Protein AF-A0A924IBB9-F1 (afdb_monomer_lite)

Structure (mmCIF, N/CA/C/O backbone):
data_AF-A0A924IBB9-F1
#
_entry.id   AF-A0A924IBB9-F1
#
loop_
_atom_site.group_PDB
_atom_site.id
_atom_site.type_symbol
_atom_site.label_atom_id
_atom_site.label_alt_id
_atom_site.label_comp_id
_atom_site.label_asym_id
_atom_site.label_entity_id
_atom_site.label_seq_id
_atom_site.pdbx_PDB_ins_code
_atom_site.Cartn_x
_atom_site.Cartn_y
_atom_site.Cartn_z
_atom_site.occupancy
_atom_site.B_iso_or_equiv
_atom_site.auth_seq_id
_atom_site.auth_comp_id
_atom_site.auth_asym_id
_atom_site.auth_atom_id
_atom_site.pdbx_PDB_model_num
ATOM 1 N N . MET A 1 1 ? 6.587 -13.628 11.124 1.00 59.38 1 MET A N 1
ATOM 2 C CA . MET A 1 1 ? 5.618 -14.053 12.159 1.00 59.38 1 MET A CA 1
ATOM 3 C C . MET A 1 1 ? 5.249 -12.945 13.152 1.00 59.38 1 MET A C 1
ATOM 5 O O . MET A 1 1 ? 4.055 -12.696 13.262 1.00 59.38 1 MET A O 1
ATOM 9 N N . PRO A 1 2 ? 6.179 -12.228 13.821 1.00 70.62 2 PRO A N 1
ATOM 10 C CA . PRO A 1 2 ? 5.801 -11.260 14.866 1.00 70.62 2 PRO A CA 1
ATOM 11 C C . PRO A 1 2 ? 4.919 -10.102 14.366 1.00 70.62 2 PRO A C 1
ATOM 13 O O . PRO A 1 2 ? 3.952 -9.747 15.031 1.00 70.62 2 PRO A O 1
ATOM 16 N N . CYS A 1 3 ? 5.165 -9.576 13.161 1.00 75.50 3 CYS A N 1
ATOM 17 C CA . CYS A 1 3 ? 4.389 -8.453 12.616 1.00 75.50 3 CYS A CA 1
ATOM 18 C C . CYS A 1 3 ? 2.909 -8.790 12.343 1.00 75.50 3 CYS A C 1
ATOM 20 O O . CYS A 1 3 ? 2.060 -7.909 12.423 1.00 75.50 3 CYS A O 1
ATOM 22 N N . PHE A 1 4 ? 2.586 -10.055 12.047 1.00 78.12 4 PHE A N 1
ATOM 23 C CA . PHE A 1 4 ? 1.207 -10.479 11.771 1.00 78.12 4 PHE A CA 1
ATOM 24 C C . PHE A 1 4 ? 0.357 -10.501 13.047 1.00 78.12 4 PHE A C 1
ATOM 26 O O . PHE A 1 4 ? -0.720 -9.911 13.087 1.00 78.12 4 PHE A O 1
ATOM 33 N N . LEU A 1 5 ? 0.876 -11.124 14.112 1.00 82.69 5 LEU A N 1
ATOM 34 C CA . LEU A 1 5 ? 0.219 -11.149 15.424 1.00 82.69 5 LEU A CA 1
ATOM 35 C C . LEU A 1 5 ? 0.048 -9.737 15.984 1.00 82.69 5 LEU A C 1
ATOM 37 O O . LEU A 1 5 ? -1.010 -9.407 16.508 1.00 82.69 5 LEU A O 1
ATOM 41 N N . LEU A 1 6 ? 1.073 -8.901 15.822 1.00 83.00 6 LEU A N 1
ATOM 42 C CA . LEU A 1 6 ? 1.041 -7.505 16.232 1.00 83.00 6 LEU A CA 1
ATOM 43 C C . LEU A 1 6 ? -0.066 -6.721 15.511 1.00 83.00 6 LEU A C 1
ATOM 45 O O . LEU A 1 6 ? -0.801 -5.976 16.152 1.00 83.00 6 LEU A O 1
ATOM 49 N N . GLY A 1 7 ? -0.223 -6.928 14.200 1.00 83.81 7 GLY A N 1
ATOM 50 C CA . GLY A 1 7 ? -1.313 -6.333 13.427 1.00 83.81 7 GLY A CA 1
ATOM 51 C C . GLY A 1 7 ? -2.696 -6.790 13.900 1.00 83.81 7 GLY A C 1
ATOM 52 O O . GLY A 1 7 ? -3.583 -5.956 14.071 1.00 83.81 7 GLY A O 1
ATOM 53 N N . MET A 1 8 ? -2.878 -8.088 14.175 1.00 85.31 8 MET A N 1
ATOM 54 C CA . MET A 1 8 ? -4.144 -8.610 14.713 1.00 85.31 8 MET A CA 1
ATOM 55 C C . MET A 1 8 ? -4.460 -8.051 16.104 1.00 85.31 8 MET A C 1
ATOM 57 O O . MET A 1 8 ? -5.589 -7.632 16.349 1.00 85.31 8 MET A O 1
ATOM 61 N N . LEU A 1 9 ? -3.464 -7.990 16.992 1.00 87.44 9 LEU A N 1
ATOM 62 C CA . LEU A 1 9 ? -3.607 -7.397 18.322 1.00 87.44 9 LEU A CA 1
ATOM 63 C C . LEU A 1 9 ? -4.013 -5.922 18.230 1.00 87.44 9 LEU A C 1
ATOM 65 O O . LEU A 1 9 ? -4.906 -5.470 18.942 1.00 87.44 9 LEU A O 1
ATOM 69 N N . LEU A 1 10 ? -3.378 -5.167 17.333 1.00 85.50 10 LEU A N 1
ATOM 70 C CA . LEU A 1 10 ? -3.681 -3.755 17.143 1.00 85.50 10 LEU A CA 1
ATOM 71 C C . LEU A 1 10 ? -5.098 -3.539 16.595 1.00 85.50 10 LEU A C 1
ATOM 73 O O . LEU A 1 10 ? -5.788 -2.618 17.031 1.00 85.50 10 LEU A O 1
ATOM 77 N N . ALA A 1 11 ? -5.541 -4.392 15.669 1.00 85.31 11 ALA A N 1
ATOM 78 C CA . ALA A 1 11 ? -6.904 -4.361 15.151 1.00 85.31 11 ALA A CA 1
ATOM 79 C C . ALA A 1 11 ? -7.937 -4.618 16.261 1.00 85.31 11 ALA A C 1
ATOM 81 O O . ALA A 1 11 ? -8.936 -3.901 16.338 1.00 85.31 11 ALA A O 1
ATOM 82 N N . ASP A 1 12 ? -7.672 -5.577 17.152 1.00 86.69 12 ASP A N 1
ATOM 83 C CA . ASP A 1 12 ? -8.537 -5.876 18.296 1.00 86.69 12 ASP A CA 1
ATOM 84 C C . ASP A 1 12 ? -8.622 -4.688 19.270 1.00 86.69 12 ASP A C 1
ATOM 86 O O . ASP A 1 12 ? -9.715 -4.213 19.581 1.00 86.69 12 ASP A O 1
ATOM 90 N N . ILE A 1 13 ? -7.478 -4.101 19.646 1.00 84.81 13 ILE A N 1
ATOM 91 C CA . ILE A 1 13 ? -7.421 -2.898 20.497 1.00 84.81 13 ILE A CA 1
ATOM 92 C C . ILE A 1 13 ? -8.171 -1.726 19.850 1.00 84.81 13 ILE A C 1
ATOM 94 O O . ILE A 1 13 ? -8.908 -0.998 20.528 1.00 84.81 13 ILE A O 1
ATOM 98 N N . TYR A 1 14 ? -8.009 -1.540 18.538 1.00 84.06 14 TYR A N 1
ATOM 99 C CA . TYR A 1 14 ? -8.683 -0.476 17.805 1.00 84.06 14 TYR A CA 1
ATOM 100 C C . TYR A 1 14 ? -10.205 -0.632 17.845 1.00 84.06 14 TYR A C 1
ATOM 102 O O . TYR A 1 14 ? -10.913 0.338 18.130 1.00 84.06 14 TYR A O 1
ATOM 110 N N . VAL A 1 15 ? -10.716 -1.845 17.613 1.00 84.69 15 VAL A N 1
ATOM 111 C CA . VAL A 1 15 ? -12.157 -2.132 17.649 1.00 84.69 15 VAL A CA 1
ATOM 112 C C . VAL A 1 15 ? -12.711 -2.045 19.072 1.00 84.69 15 VAL A C 1
ATOM 114 O O . VAL A 1 15 ? -13.776 -1.455 19.259 1.00 84.69 15 VAL A O 1
ATOM 117 N N . ALA A 1 16 ? -11.995 -2.580 20.064 1.00 84.12 16 ALA A N 1
ATOM 118 C CA . ALA A 1 16 ? -12.454 -2.667 21.448 1.00 84.12 16 ALA A CA 1
ATOM 119 C C . ALA A 1 16 ? -12.402 -1.332 22.210 1.00 84.12 16 ALA A C 1
ATOM 121 O O . ALA A 1 16 ? -13.229 -1.110 23.092 1.00 84.12 16 ALA A O 1
ATOM 122 N N . ARG A 1 17 ? -11.436 -0.445 21.916 1.00 78.31 17 ARG A N 1
ATOM 123 C CA . ARG A 1 17 ? -11.211 0.787 22.705 1.00 78.31 17 ARG A CA 1
ATOM 124 C C . ARG A 1 17 ? -11.230 2.068 21.876 1.00 78.31 17 ARG A C 1
ATOM 126 O O . ARG A 1 17 ? -11.933 3.018 22.225 1.00 78.31 17 ARG A O 1
ATOM 133 N N . TRP A 1 18 ? -10.466 2.125 20.786 1.00 77.12 18 TRP A N 1
ATOM 134 C CA . TRP A 1 18 ? -10.255 3.386 20.057 1.00 77.12 18 TRP A CA 1
ATOM 135 C C . TRP A 1 18 ? -11.409 3.779 19.136 1.00 77.12 18 TRP A C 1
ATOM 137 O O . TRP A 1 18 ? -11.576 4.963 18.846 1.00 77.12 18 TRP A O 1
ATOM 147 N N . LYS A 1 19 ? -12.255 2.828 18.724 1.00 71.38 19 LYS A N 1
ATOM 148 C CA . LYS A 1 19 ? -13.485 3.136 17.983 1.00 71.38 19 LYS A CA 1
ATOM 149 C C . LYS A 1 19 ? -14.460 3.993 18.805 1.00 71.38 19 LYS A C 1
ATOM 151 O O . LYS A 1 19 ? -15.133 4.843 18.233 1.00 71.38 19 LYS A O 1
ATOM 156 N N . SER A 1 20 ? -14.524 3.789 20.123 1.00 66.62 20 SER A N 1
ATOM 157 C CA . SER A 1 20 ? -15.419 4.519 21.036 1.00 66.62 20 SER A CA 1
ATOM 158 C C . SER A 1 20 ? -14.855 5.843 21.559 1.00 66.62 20 SER A C 1
ATOM 160 O O . SER A 1 20 ? -15.631 6.719 21.926 1.00 66.62 20 SER A O 1
ATOM 162 N N . GLN A 1 21 ? -13.529 6.006 21.604 1.00 66.69 21 GLN A N 1
ATOM 163 C CA . GLN A 1 21 ? -12.868 7.234 22.062 1.00 66.69 21 GLN A CA 1
ATOM 164 C C . GLN A 1 21 ? -11.693 7.570 21.133 1.00 66.69 21 GLN A C 1
ATOM 166 O O . GLN A 1 21 ? -10.597 7.028 21.312 1.00 66.69 21 GLN A O 1
ATOM 171 N N . PRO A 1 22 ? -11.896 8.425 20.115 1.00 65.38 22 PRO A N 1
ATOM 172 C CA . PRO A 1 22 ? -10.843 8.742 19.164 1.00 65.38 22 PRO A CA 1
ATOM 173 C C . PRO A 1 22 ? -9.773 9.615 19.830 1.00 65.38 22 PRO A C 1
ATOM 175 O O . PRO A 1 22 ? -9.990 10.794 20.098 1.00 65.38 22 PRO A O 1
ATOM 178 N N . ILE A 1 23 ? -8.588 9.046 20.054 1.00 67.50 23 ILE A N 1
ATOM 179 C CA . ILE A 1 23 ? -7.388 9.784 20.472 1.00 67.50 23 ILE A CA 1
ATOM 180 C C . ILE A 1 23 ? -6.769 10.407 19.213 1.00 67.50 23 ILE A C 1
ATOM 182 O O . ILE A 1 23 ? -5.735 9.957 18.731 1.00 67.50 23 ILE A O 1
ATOM 186 N N . ALA A 1 24 ? -7.456 11.379 18.610 1.00 72.62 24 ALA A N 1
ATOM 187 C CA . ALA A 1 24 ? -6.980 12.052 17.405 1.00 72.62 24 ALA A CA 1
ATOM 188 C C . ALA A 1 24 ? -6.098 13.248 17.788 1.00 72.62 24 ALA A C 1
ATOM 190 O O . ALA A 1 24 ? -6.563 14.188 18.429 1.00 72.62 24 ALA A O 1
ATOM 191 N N . SER A 1 25 ? -4.823 13.224 17.395 1.00 82.44 25 SER A N 1
ATOM 192 C CA . SER A 1 25 ? -3.900 14.342 17.616 1.00 82.44 25 SER A CA 1
ATOM 193 C C . SER A 1 25 ? -2.993 14.556 16.412 1.00 82.44 25 SER A C 1
ATOM 195 O O . SER A 1 25 ? -2.450 13.601 15.860 1.00 82.44 25 SER A O 1
ATOM 197 N N . ARG A 1 26 ? -2.759 15.824 16.049 1.00 84.00 26 ARG A N 1
ATOM 198 C CA . ARG A 1 26 ? -1.807 16.204 14.989 1.00 84.00 26 ARG A CA 1
ATOM 199 C C . ARG A 1 26 ? -0.363 15.825 15.326 1.00 84.00 26 ARG A C 1
ATOM 201 O O . ARG A 1 26 ? 0.444 15.641 14.423 1.00 84.00 26 ARG A O 1
ATOM 208 N N . LEU A 1 27 ? -0.034 15.674 16.612 1.00 86.06 27 LEU A N 1
ATOM 209 C CA . LEU A 1 27 ? 1.288 15.197 17.030 1.00 86.06 27 LEU A CA 1
ATOM 210 C C . LEU A 1 27 ? 1.549 13.769 16.533 1.00 86.06 27 LEU A C 1
ATOM 212 O O . LEU A 1 27 ? 2.671 13.455 16.146 1.00 86.06 27 LEU A O 1
ATOM 216 N N . ASN A 1 28 ? 0.508 12.933 16.461 1.00 87.00 28 ASN A N 1
ATOM 217 C CA . ASN A 1 28 ? 0.631 11.560 15.976 1.00 87.00 28 ASN A CA 1
ATOM 218 C C . ASN A 1 28 ? 0.952 11.504 14.478 1.00 87.00 28 ASN A C 1
ATOM 220 O O . ASN A 1 28 ? 1.656 10.593 14.058 1.00 87.00 28 ASN A O 1
ATOM 224 N N . ASP A 1 29 ? 0.525 12.496 13.689 1.00 87.94 29 ASP A N 1
ATOM 225 C CA . ASP A 1 29 ? 0.910 12.603 12.275 1.00 87.94 29 ASP A CA 1
ATOM 226 C C . ASP A 1 29 ? 2.416 12.889 12.127 1.00 87.94 29 ASP A C 1
ATOM 228 O O . ASP A 1 29 ? 3.083 12.316 11.266 1.00 87.94 29 ASP A O 1
ATOM 232 N N . GLY A 1 30 ? 2.980 13.714 13.020 1.00 90.56 30 GLY A N 1
ATOM 233 C CA . GLY A 1 30 ? 4.425 13.954 13.088 1.00 90.56 30 GLY A CA 1
ATOM 234 C C . GLY A 1 30 ? 5.212 12.701 13.483 1.00 90.56 30 GLY A C 1
ATOM 235 O O . GLY A 1 30 ? 6.230 12.394 12.865 1.00 90.56 30 GLY A O 1
ATOM 236 N N . VAL A 1 31 ? 4.713 11.938 14.463 1.00 91.12 31 VAL A N 1
ATOM 237 C CA . VAL A 1 31 ? 5.317 10.651 14.856 1.00 91.12 31 VAL A CA 1
ATOM 238 C C . VAL A 1 31 ? 5.226 9.634 13.716 1.00 91.12 31 VAL A C 1
ATOM 240 O O . VAL A 1 31 ? 6.215 8.964 13.436 1.00 91.12 31 VAL A O 1
ATOM 243 N N . ALA A 1 32 ? 4.097 9.560 13.003 1.00 90.06 32 ALA A N 1
ATOM 244 C CA . ALA A 1 32 ? 3.951 8.685 11.842 1.00 90.06 32 ALA A CA 1
ATOM 245 C C . ALA A 1 32 ? 4.985 9.020 10.756 1.00 90.06 32 ALA A C 1
ATOM 247 O O . ALA A 1 32 ? 5.666 8.125 10.256 1.00 90.06 32 ALA A O 1
ATOM 248 N N . LEU A 1 33 ? 5.162 10.308 10.439 1.00 91.38 33 LEU A N 1
ATOM 249 C CA . LEU A 1 33 ? 6.168 10.754 9.475 1.00 91.38 33 LEU A CA 1
ATOM 250 C C . LEU A 1 33 ? 7.591 10.412 9.939 1.00 91.38 33 LEU A C 1
ATOM 252 O O . LEU A 1 33 ? 8.386 9.904 9.149 1.00 91.38 33 LEU A O 1
ATOM 256 N N . LEU A 1 34 ? 7.901 10.631 11.220 1.00 92.75 34 LEU A N 1
ATOM 257 C CA . LEU A 1 34 ? 9.195 10.277 11.803 1.00 92.75 34 LEU A CA 1
ATOM 258 C C . LEU A 1 34 ? 9.467 8.770 11.703 1.00 92.75 34 LEU A C 1
ATOM 260 O O . LEU A 1 34 ? 10.568 8.380 11.324 1.00 92.75 34 LEU A O 1
ATOM 264 N N . CYS A 1 35 ? 8.472 7.925 11.986 1.00 90.50 35 CYS A N 1
ATOM 265 C CA . CYS A 1 35 ? 8.589 6.476 11.834 1.00 90.50 35 CYS A CA 1
ATOM 266 C C . CYS A 1 35 ? 8.871 6.076 10.382 1.00 90.50 35 CYS A C 1
ATOM 268 O O . CYS A 1 35 ? 9.741 5.242 10.149 1.00 90.50 35 CYS A O 1
ATOM 270 N N . VAL A 1 36 ? 8.194 6.692 9.404 1.00 89.94 36 VAL A N 1
ATOM 271 C CA . VAL A 1 36 ? 8.462 6.445 7.977 1.00 89.94 36 VAL A CA 1
ATOM 272 C C . VAL A 1 36 ? 9.900 6.823 7.619 1.00 89.94 36 VAL A C 1
ATOM 274 O O . VAL A 1 36 ? 10.603 6.025 7.006 1.00 89.94 36 VAL A O 1
ATOM 277 N N . VAL A 1 37 ? 10.371 8.002 8.035 1.00 91.12 37 VAL A N 1
ATOM 278 C CA . VAL A 1 37 ? 11.755 8.445 7.787 1.00 91.12 37 VAL A CA 1
ATOM 279 C C . VAL A 1 37 ? 12.767 7.507 8.454 1.00 91.12 37 VAL A C 1
ATOM 281 O O . VAL A 1 37 ? 13.752 7.117 7.824 1.00 91.12 37 VAL A O 1
ATOM 284 N N . ALA A 1 38 ? 12.506 7.080 9.692 1.00 88.31 38 ALA A N 1
ATOM 285 C CA . ALA A 1 38 ? 13.351 6.130 10.409 1.00 88.31 38 ALA A CA 1
ATOM 286 C C . ALA A 1 38 ? 13.465 4.787 9.665 1.00 88.31 38 ALA A C 1
ATOM 288 O O . ALA A 1 38 ? 14.566 4.249 9.557 1.00 88.31 38 ALA A O 1
ATOM 289 N N . MET A 1 39 ? 12.373 4.285 9.074 1.00 86.56 39 MET A N 1
ATOM 290 C CA . MET A 1 39 ? 12.401 3.054 8.272 1.00 86.56 39 MET A CA 1
ATOM 291 C C . MET A 1 39 ? 13.351 3.149 7.070 1.00 86.56 39 MET A C 1
ATOM 293 O O . MET A 1 39 ? 14.020 2.168 6.750 1.00 86.56 39 MET A O 1
ATOM 297 N N . PHE A 1 40 ? 13.456 4.314 6.421 1.00 86.38 40 PHE A N 1
ATOM 298 C CA . PHE A 1 40 ? 14.410 4.505 5.323 1.00 86.38 40 PHE A CA 1
ATOM 299 C C . PHE A 1 40 ? 15.866 4.537 5.810 1.00 86.38 40 PHE A C 1
ATOM 301 O O . PHE A 1 40 ? 16.732 3.972 5.146 1.00 86.38 40 PHE A O 1
ATOM 308 N N . GLY A 1 41 ? 16.135 5.145 6.970 1.00 83.00 41 GLY A N 1
ATOM 309 C CA . GLY A 1 41 ? 17.487 5.234 7.539 1.00 83.00 41 GLY A CA 1
ATOM 310 C C . GLY A 1 41 ? 18.013 3.923 8.137 1.00 83.00 41 GLY A C 1
ATOM 311 O O . GLY A 1 41 ? 19.213 3.673 8.126 1.00 83.00 41 GLY A O 1
ATOM 312 N N . MET A 1 42 ? 17.132 3.048 8.628 1.00 79.75 42 MET A N 1
ATOM 313 C CA . MET A 1 42 ? 17.520 1.782 9.274 1.00 79.75 42 MET A CA 1
ATOM 314 C C . MET A 1 42 ? 17.948 0.680 8.295 1.00 79.75 42 MET A C 1
ATOM 316 O O . MET A 1 42 ? 18.464 -0.357 8.717 1.00 79.75 42 MET A O 1
ATOM 320 N N . ARG A 1 43 ? 17.774 0.909 6.989 1.00 75.38 43 ARG A N 1
ATOM 321 C CA . ARG A 1 43 ? 17.978 -0.085 5.928 1.00 75.38 43 ARG A CA 1
ATOM 322 C C . ARG A 1 43 ? 19.426 -0.576 5.789 1.00 75.38 43 ARG A C 1
ATOM 324 O O . ARG A 1 43 ? 19.654 -1.596 5.148 1.00 75.38 43 ARG A O 1
ATOM 331 N N . GLU A 1 44 ? 20.396 0.108 6.396 1.00 74.25 44 GLU A N 1
ATOM 332 C CA . GLU A 1 44 ? 21.820 -0.228 6.267 1.00 74.25 44 GLU A CA 1
ATOM 333 C C . GLU A 1 44 ? 22.318 -1.319 7.234 1.00 74.25 44 GLU A C 1
ATOM 335 O O . GLU A 1 44 ? 23.394 -1.873 7.019 1.00 74.25 44 GLU A O 1
ATOM 340 N N . SER A 1 45 ? 21.560 -1.685 8.279 1.00 76.38 45 SER A N 1
ATOM 341 C CA . SER A 1 45 ? 22.038 -2.634 9.302 1.00 76.38 45 SER A CA 1
ATOM 342 C C . SER A 1 45 ? 21.085 -3.812 9.550 1.00 76.38 45 SER A C 1
ATOM 344 O O . SER A 1 45 ? 20.016 -3.684 10.143 1.00 76.38 45 SER A O 1
ATOM 346 N N . VAL A 1 46 ? 21.515 -5.013 9.145 1.00 73.88 46 VAL A N 1
ATOM 347 C CA . VAL A 1 46 ? 20.702 -6.251 9.159 1.00 73.88 46 VAL A CA 1
ATOM 348 C C . VAL A 1 46 ? 20.236 -6.656 10.567 1.00 73.88 46 VAL A C 1
ATOM 350 O O . VAL A 1 46 ? 19.136 -7.183 10.739 1.00 73.88 46 VAL A O 1
ATOM 353 N N . ALA A 1 47 ? 21.065 -6.423 11.590 1.00 75.62 47 ALA A N 1
ATOM 354 C CA . ALA A 1 47 ? 20.743 -6.774 12.975 1.00 75.62 47 ALA A CA 1
ATOM 355 C C . ALA A 1 47 ? 19.687 -5.837 13.588 1.00 75.62 47 ALA A C 1
ATOM 357 O O . ALA A 1 47 ? 18.788 -6.295 14.294 1.00 75.62 47 ALA A O 1
ATOM 358 N N . VAL A 1 48 ? 19.776 -4.539 13.284 1.00 74.69 48 VAL A N 1
ATOM 359 C CA . VAL A 1 48 ? 18.820 -3.530 13.757 1.00 74.69 48 VAL A CA 1
ATOM 360 C C . VAL A 1 48 ? 17.484 -3.705 13.046 1.00 74.69 48 VAL A C 1
ATOM 362 O O . VAL A 1 48 ? 16.445 -3.640 13.695 1.00 74.69 48 VAL A O 1
ATOM 365 N N . ASP A 1 49 ? 17.499 -4.014 11.749 1.00 77.25 49 ASP A N 1
ATOM 366 C CA . ASP A 1 49 ? 16.281 -4.253 10.976 1.00 77.25 49 ASP A CA 1
ATOM 367 C C . ASP A 1 49 ? 15.460 -5.414 11.564 1.00 77.25 49 ASP A C 1
ATOM 369 O O . ASP A 1 49 ? 14.287 -5.257 11.883 1.00 77.25 49 ASP A O 1
ATOM 373 N N . ARG A 1 50 ? 16.075 -6.565 11.868 1.00 78.12 50 ARG A N 1
ATOM 374 C CA . ARG A 1 50 ? 15.322 -7.704 12.433 1.00 78.12 50 ARG A CA 1
ATOM 375 C C . ARG A 1 50 ? 14.695 -7.431 13.800 1.00 78.12 50 ARG A C 1
ATOM 377 O O . ARG A 1 50 ? 13.616 -7.958 14.075 1.00 78.12 50 ARG A O 1
ATOM 384 N N . LEU A 1 51 ? 15.374 -6.676 14.665 1.00 81.88 51 LEU A N 1
ATOM 385 C CA . LEU A 1 51 ? 14.931 -6.480 16.047 1.00 81.88 51 LEU A CA 1
ATOM 386 C C . LEU A 1 51 ? 14.019 -5.263 16.204 1.00 81.88 51 LEU A C 1
ATOM 388 O O . LEU A 1 51 ? 13.041 -5.318 16.945 1.00 81.88 51 LEU A O 1
ATOM 392 N N . LEU A 1 52 ? 14.340 -4.166 15.521 1.00 83.81 52 LEU A N 1
ATOM 393 C CA . LEU A 1 52 ? 13.731 -2.861 15.747 1.00 83.81 52 LEU A CA 1
ATOM 394 C C . LEU A 1 52 ? 12.575 -2.582 14.771 1.00 83.81 52 LEU A C 1
ATOM 396 O O . LEU A 1 52 ? 11.628 -1.884 15.133 1.00 83.81 52 LEU A O 1
ATOM 400 N N . MET A 1 53 ? 12.593 -3.169 13.567 1.00 82.50 53 MET A N 1
ATOM 401 C CA . MET A 1 53 ? 11.558 -2.961 12.543 1.00 82.50 53 MET A CA 1
ATOM 402 C C . MET A 1 53 ? 10.136 -3.334 13.009 1.00 82.50 53 MET A C 1
ATOM 404 O O . MET A 1 53 ? 9.225 -2.541 12.763 1.00 82.50 53 MET A O 1
ATOM 408 N N . PRO A 1 54 ? 9.896 -4.433 13.761 1.00 85.00 54 PRO A N 1
ATOM 409 C CA . PRO A 1 54 ? 8.561 -4.737 14.286 1.00 85.00 54 PRO A CA 1
ATOM 410 C C . PRO A 1 54 ? 8.034 -3.666 15.251 1.00 85.00 54 PRO A C 1
ATOM 412 O O . PRO A 1 54 ? 6.843 -3.358 15.239 1.00 85.00 54 PRO A O 1
ATOM 415 N N . TRP A 1 55 ? 8.913 -3.075 16.066 1.00 87.50 55 TRP A N 1
ATOM 416 C CA . TRP A 1 55 ? 8.551 -2.019 17.013 1.00 87.50 55 TRP A CA 1
ATOM 417 C C . TRP A 1 55 ? 8.254 -0.701 16.306 1.00 87.50 55 TRP A C 1
ATOM 419 O O . TRP A 1 55 ? 7.251 -0.058 16.611 1.00 87.50 55 TRP A O 1
ATOM 429 N N . VAL A 1 56 ? 9.076 -0.329 15.322 1.00 87.81 56 VAL A N 1
ATOM 430 C CA . VAL A 1 56 ? 8.838 0.858 14.488 1.00 87.81 56 VAL A CA 1
ATOM 431 C C . VAL A 1 56 ? 7.539 0.707 13.701 1.00 87.81 56 VAL A C 1
ATOM 433 O O . VAL A 1 56 ? 6.759 1.651 13.631 1.00 87.81 56 VAL A O 1
ATOM 436 N N . LEU A 1 57 ? 7.255 -0.489 13.177 1.00 87.00 57 LEU A N 1
ATOM 437 C CA . LEU A 1 57 ? 5.995 -0.777 12.501 1.00 87.00 57 LEU A CA 1
ATOM 438 C C . LEU A 1 57 ? 4.803 -0.685 13.461 1.00 87.00 57 LEU A C 1
ATOM 440 O O . LEU A 1 57 ? 3.777 -0.124 13.092 1.00 87.00 57 LEU A O 1
ATOM 444 N N . CYS A 1 58 ? 4.937 -1.187 14.694 1.00 87.94 58 CYS A N 1
ATOM 445 C CA . CYS A 1 58 ? 3.915 -1.028 15.731 1.00 87.94 58 CYS A CA 1
ATOM 446 C C . CYS A 1 58 ? 3.591 0.449 15.960 1.00 87.94 58 CYS A C 1
ATOM 448 O O . CYS A 1 58 ? 2.433 0.859 15.876 1.00 87.94 58 CYS A O 1
ATOM 450 N N . LEU A 1 59 ? 4.635 1.243 16.210 1.00 89.38 59 LEU A N 1
ATOM 451 C CA . LEU A 1 59 ? 4.512 2.665 16.489 1.00 89.38 59 LEU A CA 1
ATOM 452 C C . LEU A 1 59 ? 3.893 3.396 15.298 1.00 89.38 59 LEU A C 1
ATOM 454 O O . LEU A 1 59 ? 2.946 4.150 15.483 1.00 89.38 59 LEU A O 1
ATOM 458 N N . LEU A 1 60 ? 4.344 3.090 14.079 1.00 90.25 60 LEU A N 1
ATOM 459 C CA . LEU A 1 60 ? 3.775 3.632 12.851 1.00 90.25 60 LEU A CA 1
ATOM 460 C C . LEU A 1 60 ? 2.276 3.337 12.753 1.00 90.25 60 LEU A C 1
ATOM 462 O O . LEU A 1 60 ? 1.494 4.248 12.503 1.00 90.25 60 LEU A O 1
ATOM 466 N N . MET A 1 61 ? 1.859 2.088 12.965 1.00 87.88 61 MET A N 1
ATOM 467 C CA . MET A 1 61 ? 0.448 1.715 12.861 1.00 87.88 61 MET A CA 1
ATOM 468 C C . MET A 1 61 ? -0.405 2.405 13.936 1.00 87.88 61 MET A C 1
ATOM 470 O O . MET A 1 61 ? -1.475 2.922 13.619 1.00 87.88 61 MET A O 1
ATOM 474 N N . VAL A 1 62 ? 0.072 2.487 15.184 1.00 88.00 62 VAL A N 1
ATOM 475 C CA . VAL A 1 62 ? -0.604 3.240 16.259 1.00 88.00 62 VAL A CA 1
ATOM 476 C C . VAL A 1 62 ? -0.719 4.720 15.886 1.00 88.00 62 VAL A C 1
ATOM 478 O O . VAL A 1 62 ? -1.801 5.298 15.974 1.00 88.00 62 VAL A O 1
ATOM 481 N N . SER A 1 63 ? 0.373 5.333 15.431 1.00 87.50 63 SER A N 1
ATOM 482 C CA . SER A 1 63 ? 0.410 6.741 15.037 1.00 87.50 63 SER A CA 1
ATOM 483 C C . SER A 1 63 ? -0.497 7.037 13.844 1.00 87.50 63 SER A C 1
ATOM 485 O O . SER A 1 63 ? -1.169 8.061 13.846 1.00 87.50 63 SER A O 1
ATOM 487 N N . VAL A 1 64 ? -0.595 6.130 12.866 1.00 87.56 64 VAL A N 1
ATOM 488 C CA . VAL A 1 64 ? -1.519 6.264 11.729 1.00 87.56 64 VAL A CA 1
ATOM 489 C C . VAL A 1 64 ? -2.978 6.170 12.181 1.00 87.56 64 VAL A C 1
ATOM 491 O O . VAL A 1 64 ? -3.803 6.962 11.729 1.00 87.56 64 VAL A O 1
ATOM 494 N N . LEU A 1 65 ? -3.310 5.244 13.089 1.00 84.62 65 LEU A N 1
ATOM 495 C CA . LEU A 1 65 ? -4.678 5.062 13.598 1.00 84.62 65 LEU A CA 1
ATOM 496 C C . LEU A 1 65 ? -5.137 6.193 14.535 1.00 84.62 65 LEU A C 1
ATOM 498 O O . LEU A 1 65 ? -6.336 6.486 14.595 1.00 84.62 65 LEU A O 1
ATOM 502 N N . CYS A 1 66 ? -4.197 6.823 15.244 1.00 84.62 66 CYS A N 1
ATOM 503 C CA . CYS A 1 66 ? -4.430 7.933 16.174 1.00 84.62 66 CYS A CA 1
ATOM 504 C C . CYS A 1 66 ? -4.104 9.322 15.572 1.00 84.62 66 CYS A C 1
ATOM 506 O O . CYS A 1 66 ? -4.254 10.345 16.245 1.00 84.62 66 CYS A O 1
ATOM 508 N N . GLY A 1 67 ? -3.628 9.392 14.329 1.00 85.50 67 GLY A N 1
ATOM 509 C CA . GLY A 1 67 ? -3.410 10.638 13.585 1.00 85.50 67 GLY A CA 1
ATOM 510 C C . GLY A 1 67 ? -4.705 11.156 12.964 1.00 85.50 67 GLY A C 1
ATOM 511 O O . GLY A 1 67 ? -5.597 10.371 12.646 1.00 85.50 67 GLY A O 1
ATOM 512 N N . ASP A 1 68 ? -4.839 12.471 12.781 1.00 85.19 68 ASP A N 1
ATOM 513 C CA . ASP A 1 68 ? -6.020 13.037 12.107 1.00 85.19 68 ASP A CA 1
ATOM 514 C C . ASP A 1 68 ? -5.834 12.963 10.586 1.00 85.19 68 ASP A C 1
ATOM 516 O O . ASP A 1 68 ? -6.684 12.431 9.868 1.00 85.19 68 ASP A O 1
ATOM 520 N N . LEU A 1 69 ? -4.678 13.407 10.081 1.00 86.88 69 LEU A N 1
ATOM 521 C CA . LEU A 1 69 ? -4.385 13.357 8.649 1.00 86.88 69 LEU A CA 1
ATOM 522 C C . LEU A 1 69 ? -4.088 11.928 8.186 1.00 86.88 69 LEU A C 1
ATOM 524 O O . LEU A 1 69 ? -4.647 11.469 7.189 1.00 86.88 69 LEU A O 1
ATOM 528 N N . SER A 1 70 ? -3.246 11.208 8.926 1.00 86.00 70 SER A N 1
ATOM 529 C CA . SER A 1 70 ? -2.804 9.857 8.568 1.00 86.00 70 SER A CA 1
ATOM 530 C C . SER A 1 70 ? -3.979 8.887 8.487 1.00 86.00 70 SER A C 1
ATOM 532 O O . SER A 1 70 ? -4.093 8.123 7.528 1.00 86.00 70 SER A O 1
ATOM 534 N N . LYS A 1 71 ? -4.922 8.981 9.433 1.00 85.94 71 LYS A N 1
ATOM 535 C CA . LYS A 1 71 ? -6.147 8.182 9.422 1.00 85.94 71 LYS A CA 1
ATOM 536 C C . LYS A 1 71 ? -7.037 8.514 8.231 1.00 85.94 71 LYS A C 1
ATOM 538 O O . LYS A 1 71 ? -7.583 7.594 7.626 1.00 85.94 71 LYS A O 1
ATOM 543 N N . ARG A 1 72 ? -7.184 9.795 7.868 1.00 86.31 72 ARG A N 1
ATOM 544 C CA . ARG A 1 72 ? -7.970 10.203 6.687 1.00 86.31 72 ARG A CA 1
ATOM 545 C C . ARG A 1 72 ? -7.381 9.638 5.401 1.00 86.31 72 ARG A C 1
ATOM 547 O O . ARG A 1 72 ? -8.132 9.098 4.598 1.00 86.31 72 ARG A O 1
ATOM 554 N N . VAL A 1 73 ? -6.059 9.707 5.237 1.00 88.00 73 VAL A N 1
ATOM 555 C CA . VAL A 1 73 ? -5.358 9.134 4.077 1.00 88.00 73 VAL A CA 1
ATOM 556 C C . VAL A 1 73 ? -5.511 7.613 4.048 1.00 88.00 73 VAL A C 1
ATOM 558 O O . VAL A 1 73 ? -5.890 7.055 3.021 1.00 88.00 73 VAL A O 1
ATOM 561 N N . ALA A 1 74 ? -5.295 6.937 5.179 1.00 85.75 74 ALA A N 1
ATOM 562 C CA . ALA A 1 74 ? -5.439 5.484 5.280 1.00 85.75 74 ALA A CA 1
ATOM 563 C C . ALA A 1 74 ? -6.887 5.001 5.073 1.00 85.75 74 ALA A C 1
ATOM 565 O O . ALA A 1 74 ? -7.101 3.879 4.622 1.00 85.75 74 ALA A O 1
ATOM 566 N N . SER A 1 75 ? -7.876 5.852 5.365 1.00 87.56 75 SER A N 1
ATOM 567 C CA . SER A 1 75 ? -9.305 5.567 5.174 1.00 87.56 75 SER A CA 1
ATOM 568 C C . SER A 1 75 ? -9.818 5.944 3.779 1.00 87.56 75 SER A C 1
ATOM 570 O O . SER A 1 75 ? -11.025 5.885 3.537 1.00 87.56 75 SER A O 1
ATOM 572 N N . LEU A 1 76 ? -8.942 6.357 2.853 1.00 92.31 76 LEU A N 1
ATOM 573 C CA . LEU A 1 76 ? -9.346 6.627 1.477 1.00 92.31 76 LEU A CA 1
ATOM 574 C C . LEU A 1 76 ? -9.869 5.339 0.825 1.00 92.31 76 LEU A C 1
ATOM 576 O O . LEU A 1 76 ? -9.209 4.300 0.909 1.00 92.31 76 LEU A O 1
ATOM 580 N N . PRO A 1 77 ? -11.003 5.394 0.102 1.00 87.25 77 PRO A N 1
ATOM 581 C CA . PRO A 1 77 ? -11.640 4.202 -0.452 1.00 87.25 77 PRO A CA 1
ATOM 582 C C . PRO A 1 77 ? -10.724 3.446 -1.416 1.00 87.25 77 PRO A C 1
ATOM 584 O O . PRO A 1 77 ? -10.760 2.222 -1.446 1.00 87.25 77 PRO A O 1
ATOM 587 N N . ALA A 1 78 ? -9.858 4.152 -2.151 1.00 86.69 78 ALA A N 1
ATOM 588 C CA . ALA A 1 78 ? -8.856 3.533 -3.012 1.00 86.69 78 ALA A CA 1
ATOM 589 C C . ALA A 1 78 ? -7.834 2.710 -2.210 1.00 86.69 78 ALA A C 1
ATOM 591 O O . ALA A 1 78 ? -7.568 1.563 -2.560 1.00 86.69 78 ALA A O 1
ATOM 592 N N . LEU A 1 79 ? -7.303 3.254 -1.107 1.00 87.50 79 LEU A N 1
ATOM 593 C CA . LEU A 1 79 ? -6.354 2.536 -0.251 1.00 87.50 79 LEU A CA 1
ATOM 594 C C . LEU A 1 79 ? -7.031 1.355 0.454 1.00 87.50 79 LEU A C 1
ATOM 596 O O . LEU A 1 79 ? -6.475 0.258 0.472 1.00 87.50 79 LEU A O 1
ATOM 600 N N . CYS A 1 80 ? -8.252 1.541 0.966 1.00 87.25 80 CYS A N 1
ATOM 601 C CA . CYS A 1 80 ? -9.028 0.451 1.556 1.00 87.25 80 CYS A CA 1
ATOM 602 C C . CYS A 1 80 ? -9.344 -0.652 0.534 1.00 87.25 80 CYS A C 1
ATOM 604 O O . CYS A 1 80 ? -9.251 -1.831 0.870 1.00 87.25 80 CYS A O 1
ATOM 606 N N . ALA A 1 81 ? -9.679 -0.293 -0.710 1.00 86.69 81 ALA A N 1
ATOM 607 C CA . ALA A 1 81 ? -9.916 -1.258 -1.778 1.00 86.69 81 ALA A CA 1
ATOM 608 C C . ALA A 1 81 ? -8.641 -2.040 -2.115 1.00 86.69 81 ALA A C 1
ATOM 610 O O . ALA A 1 81 ? -8.678 -3.264 -2.147 1.00 86.69 81 ALA A O 1
ATOM 611 N N . ILE A 1 82 ? -7.500 -1.365 -2.291 1.00 88.44 82 ILE A N 1
ATOM 612 C CA . ILE A 1 82 ? -6.207 -2.023 -2.551 1.00 88.44 82 ILE A CA 1
ATOM 613 C C . ILE A 1 82 ? -5.847 -2.982 -1.408 1.00 88.44 82 ILE A C 1
ATOM 615 O O . ILE A 1 82 ? -5.444 -4.115 -1.666 1.00 88.44 82 ILE A O 1
ATOM 619 N N . GLY A 1 83 ? -6.055 -2.567 -0.154 1.00 84.75 83 GLY A N 1
ATOM 620 C CA . GLY A 1 83 ? -5.863 -3.425 1.017 1.00 84.75 83 GLY A CA 1
ATOM 621 C C . GLY A 1 83 ? -6.781 -4.651 1.016 1.00 84.75 83 GLY A C 1
ATOM 622 O O . GLY A 1 83 ? -6.325 -5.759 1.285 1.00 84.75 83 GLY A O 1
ATOM 623 N N . GLY A 1 84 ? -8.053 -4.481 0.644 1.00 83.50 84 GLY A N 1
ATOM 624 C CA . GLY A 1 84 ? -9.008 -5.583 0.500 1.00 83.50 84 GLY A CA 1
ATOM 625 C C . GLY A 1 84 ? -8.653 -6.570 -0.617 1.00 83.50 84 GLY A C 1
ATOM 626 O O . GLY A 1 84 ? -8.961 -7.749 -0.500 1.00 83.50 84 GLY A O 1
ATOM 627 N N . MET A 1 85 ? -7.964 -6.106 -1.660 1.00 91.12 85 MET A N 1
ATOM 628 C CA . MET A 1 85 ? -7.522 -6.906 -2.810 1.00 91.12 85 MET A CA 1
ATOM 629 C C . MET A 1 85 ? -6.108 -7.474 -2.651 1.00 91.12 85 MET A C 1
ATOM 631 O O . MET A 1 85 ? -5.574 -8.051 -3.599 1.00 91.12 85 MET A O 1
ATOM 635 N N . CYS A 1 86 ? -5.468 -7.289 -1.490 1.00 88.69 86 CYS A N 1
ATOM 636 C CA . CYS A 1 86 ? -4.058 -7.627 -1.285 1.00 88.69 86 CYS A CA 1
ATOM 637 C C . CYS A 1 86 ? -3.710 -9.064 -1.698 1.00 88.69 86 CYS A C 1
ATOM 639 O O . CYS A 1 86 ? -2.628 -9.298 -2.233 1.00 88.69 86 CYS A O 1
ATOM 641 N N . TYR A 1 87 ? -4.641 -10.003 -1.511 1.00 87.31 87 TYR A N 1
ATOM 642 C CA . TYR A 1 87 ? -4.476 -11.391 -1.918 1.00 87.31 87 TYR A CA 1
ATOM 643 C C . TYR A 1 87 ? -4.396 -11.545 -3.442 1.00 87.31 87 TYR A C 1
ATOM 645 O O . TYR A 1 87 ? -3.414 -12.081 -3.956 1.00 87.31 87 TYR A O 1
ATOM 653 N N . SER A 1 88 ? -5.379 -11.010 -4.168 1.00 91.06 88 SER A N 1
ATOM 654 C CA . SER A 1 88 ? -5.379 -10.958 -5.635 1.00 91.06 88 SER A CA 1
ATOM 655 C C . SER A 1 88 ? -4.106 -10.305 -6.189 1.00 91.06 88 SER A C 1
ATOM 657 O O . SER A 1 88 ? -3.486 -10.831 -7.112 1.00 91.06 88 SER A O 1
ATOM 659 N N . ILE A 1 89 ? -3.677 -9.191 -5.587 1.00 91.44 89 ILE A N 1
ATOM 660 C CA . ILE A 1 89 ? -2.442 -8.499 -5.979 1.00 91.44 89 ILE A CA 1
ATOM 661 C C . ILE A 1 89 ? -1.234 -9.413 -5.769 1.00 91.44 89 ILE 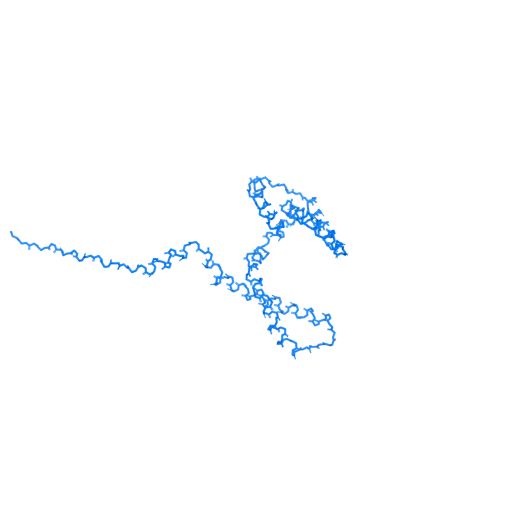A C 1
ATOM 663 O O . ILE A 1 89 ? -0.443 -9.594 -6.690 1.00 91.44 89 ILE A O 1
ATOM 667 N N . TYR A 1 90 ? -1.098 -10.037 -4.598 1.00 89.06 90 TYR A N 1
ATOM 668 C CA . TYR A 1 90 ? 0.014 -10.940 -4.307 1.00 89.06 90 TYR A CA 1
ATOM 669 C C . TYR A 1 90 ? 0.100 -12.104 -5.302 1.00 89.06 90 TYR A C 1
ATOM 671 O O . TYR A 1 90 ? 1.190 -12.393 -5.789 1.00 89.06 90 TYR A O 1
ATOM 679 N N . LEU A 1 91 ? -1.032 -12.714 -5.659 1.00 89.25 91 LEU A N 1
ATOM 680 C CA . LEU A 1 91 ? -1.063 -13.829 -6.606 1.00 89.25 91 LEU A CA 1
ATOM 681 C C . LEU A 1 91 ? -0.656 -13.425 -8.025 1.00 89.25 91 LEU A C 1
ATOM 683 O O . LEU A 1 91 ? 0.147 -14.110 -8.650 1.00 89.25 91 LEU A O 1
ATOM 687 N N . PHE A 1 92 ? -1.221 -12.335 -8.547 1.00 92.00 92 PHE A N 1
ATOM 688 C CA . PHE A 1 92 ? -1.112 -12.033 -9.975 1.00 92.00 92 PHE A CA 1
ATOM 689 C C . PHE A 1 92 ? -0.031 -11.016 -10.325 1.00 92.00 92 PHE A C 1
ATOM 691 O O . PHE A 1 92 ? 0.391 -10.985 -11.479 1.00 92.00 92 PHE A O 1
ATOM 698 N N . HIS A 1 93 ? 0.440 -10.188 -9.383 1.00 92.25 93 HIS A N 1
ATOM 699 C CA . HIS A 1 93 ? 1.368 -9.107 -9.728 1.00 92.25 93 HIS A CA 1
ATOM 700 C C . HIS A 1 93 ? 2.644 -9.626 -10.404 1.00 92.25 93 HIS A C 1
ATOM 702 O O . HIS A 1 93 ? 3.030 -9.073 -11.427 1.00 92.25 93 HIS A O 1
ATOM 708 N N . TYR A 1 94 ? 3.270 -10.690 -9.889 1.00 92.25 94 TYR A N 1
ATOM 709 C CA . TYR A 1 94 ? 4.516 -11.218 -10.449 1.00 92.25 94 TYR A CA 1
ATOM 710 C C . TYR A 1 94 ? 4.321 -11.776 -11.866 1.00 92.25 94 TYR A C 1
ATOM 712 O O . TYR A 1 94 ? 5.007 -11.344 -12.792 1.00 92.25 94 TYR A O 1
ATOM 720 N N . GLU A 1 95 ? 3.337 -12.660 -12.054 1.00 93.69 95 GLU A N 1
ATOM 721 C CA . GLU A 1 95 ? 3.023 -13.267 -13.356 1.00 93.69 95 GLU A CA 1
ATOM 722 C C . GLU A 1 95 ? 2.690 -12.205 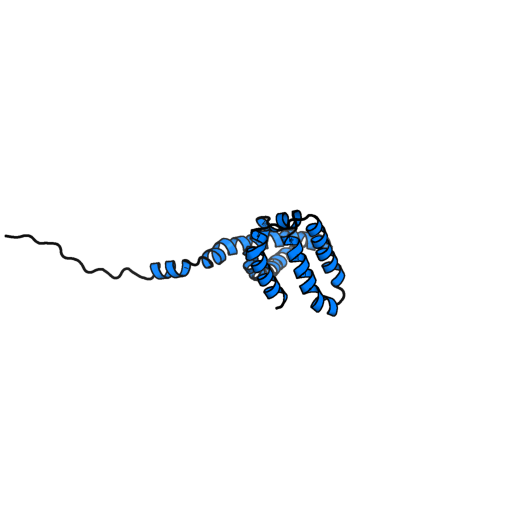-14.412 1.00 93.69 95 GLU A C 1
ATOM 724 O O . GLU A 1 95 ? 3.220 -12.216 -15.525 1.00 93.69 95 GLU A O 1
ATOM 729 N N . LEU A 1 96 ? 1.862 -11.220 -14.049 1.00 91.44 96 LEU A N 1
ATOM 730 C CA . LEU A 1 96 ? 1.505 -10.124 -14.945 1.00 91.44 96 LEU A CA 1
ATOM 731 C C . LEU A 1 96 ? 2.711 -9.245 -15.279 1.00 91.44 96 LEU A C 1
ATOM 733 O O . LEU A 1 96 ? 2.876 -8.871 -16.438 1.00 91.44 96 LEU A O 1
ATOM 737 N N . ILE A 1 97 ? 3.573 -8.931 -14.307 1.00 91.12 97 ILE A N 1
ATOM 738 C CA . ILE A 1 97 ? 4.798 -8.162 -14.559 1.00 91.12 97 ILE A CA 1
ATOM 739 C C . ILE A 1 97 ? 5.680 -8.898 -15.571 1.00 91.12 97 ILE A C 1
ATOM 741 O O . ILE A 1 97 ? 6.151 -8.269 -16.517 1.00 91.12 97 ILE A O 1
ATOM 745 N N . VAL A 1 98 ? 5.881 -10.211 -15.428 1.00 91.25 98 VAL A N 1
ATOM 746 C CA . VAL A 1 98 ? 6.706 -11.005 -16.356 1.00 91.25 98 VAL A CA 1
ATOM 747 C C . VAL A 1 98 ? 6.110 -11.009 -17.764 1.00 91.25 98 VAL A C 1
ATOM 749 O O . VAL A 1 98 ? 6.807 -10.686 -18.726 1.00 91.25 98 VAL A O 1
ATOM 752 N N . VAL A 1 99 ? 4.813 -11.292 -17.901 1.00 91.06 99 VAL A N 1
ATOM 753 C CA . VAL A 1 99 ? 4.147 -11.339 -19.213 1.00 91.06 99 VAL A CA 1
ATOM 754 C C . VAL A 1 99 ? 4.144 -9.963 -19.884 1.00 91.06 99 VAL A C 1
ATOM 756 O O . VAL A 1 99 ? 4.535 -9.834 -21.046 1.00 91.06 99 VAL A O 1
ATOM 759 N N . ILE A 1 100 ? 3.749 -8.912 -19.162 1.00 88.31 100 ILE A N 1
ATOM 760 C CA . ILE A 1 100 ? 3.652 -7.560 -19.723 1.00 88.31 100 ILE A CA 1
ATOM 761 C C . ILE A 1 100 ? 5.046 -7.006 -20.027 1.00 88.31 100 ILE A C 1
ATOM 763 O O . ILE A 1 100 ? 5.235 -6.382 -21.073 1.00 88.31 100 ILE A O 1
ATOM 767 N N . SER A 1 101 ? 6.043 -7.245 -19.169 1.00 85.88 101 SER A N 1
ATOM 768 C CA . SER A 1 101 ? 7.418 -6.804 -19.429 1.00 85.88 101 SER A CA 1
ATOM 769 C C . SER A 1 101 ? 8.008 -7.487 -20.658 1.00 85.88 101 SER A C 1
ATOM 771 O O . SER A 1 101 ? 8.611 -6.795 -21.472 1.00 85.88 101 SER A O 1
ATOM 773 N N . ALA A 1 102 ? 7.764 -8.784 -20.870 1.00 86.25 102 ALA A N 1
ATOM 774 C CA . ALA A 1 102 ? 8.225 -9.497 -22.063 1.00 86.25 102 ALA A CA 1
ATOM 775 C C . ALA A 1 102 ? 7.659 -8.907 -23.368 1.00 86.25 102 ALA A C 1
ATOM 777 O O . ALA A 1 102 ? 8.354 -8.868 -24.386 1.00 86.25 102 ALA A O 1
ATOM 778 N N . VAL A 1 103 ? 6.415 -8.415 -23.342 1.00 85.12 103 VAL A N 1
ATOM 779 C CA . VAL A 1 103 ? 5.800 -7.707 -24.476 1.00 85.12 103 VAL A CA 1
ATOM 780 C C . VAL A 1 103 ? 6.366 -6.292 -24.608 1.00 85.12 103 VAL A C 1
ATOM 782 O O . VAL A 1 103 ? 6.743 -5.880 -25.701 1.00 85.12 103 VAL A O 1
ATOM 785 N N . THR A 1 104 ? 6.475 -5.558 -23.500 1.00 82.56 104 THR A N 1
ATOM 786 C CA . THR A 1 104 ? 6.860 -4.135 -23.484 1.00 82.56 104 THR A CA 1
ATOM 787 C C . THR A 1 104 ? 8.342 -3.919 -23.801 1.00 82.56 104 THR A C 1
ATOM 789 O O . THR A 1 104 ? 8.688 -2.943 -24.458 1.00 82.56 104 THR A O 1
ATOM 792 N N . LEU A 1 105 ? 9.221 -4.852 -23.416 1.00 77.50 105 LEU A N 1
ATOM 793 C CA . LEU A 1 105 ? 10.657 -4.819 -23.729 1.00 77.50 105 LEU A CA 1
ATOM 794 C C . LEU A 1 105 ? 10.931 -4.848 -25.238 1.00 77.50 105 LEU A C 1
ATOM 796 O O . LEU A 1 105 ? 11.937 -4.305 -25.684 1.00 77.50 105 LEU A O 1
ATOM 800 N N . ARG A 1 106 ? 10.024 -5.422 -26.041 1.00 75.12 106 ARG A N 1
ATOM 801 C CA . ARG A 1 106 ? 10.122 -5.385 -27.512 1.00 75.12 106 ARG A CA 1
ATOM 802 C C . ARG A 1 106 ? 9.891 -3.989 -28.089 1.00 75.12 106 ARG A C 1
ATOM 804 O O . ARG A 1 106 ? 10.296 -3.730 -29.214 1.00 75.12 106 ARG A O 1
ATOM 811 N N . PHE A 1 107 ? 9.258 -3.104 -27.324 1.00 69.44 107 PHE A N 1
ATOM 812 C CA . PHE A 1 107 ? 8.954 -1.727 -27.703 1.00 69.44 107 PHE A CA 1
ATOM 813 C C . PHE A 1 107 ? 9.877 -0.719 -27.007 1.00 69.44 107 PHE A C 1
ATOM 815 O O . PHE A 1 107 ? 9.480 0.428 -26.825 1.00 69.44 107 PHE A O 1
ATOM 822 N N . ALA A 1 108 ? 11.081 -1.125 -26.581 1.00 64.62 108 ALA A N 1
ATOM 823 C CA . ALA A 1 108 ? 12.015 -0.242 -25.885 1.00 64.62 108 ALA A CA 1
ATOM 824 C C . ALA A 1 108 ? 12.249 1.060 -26.680 1.00 64.62 108 ALA A C 1
ATOM 826 O O . ALA A 1 108 ? 12.812 1.052 -27.771 1.00 64.62 108 ALA A O 1
ATOM 827 N N . VAL A 1 109 ? 11.779 2.181 -26.122 1.00 64.75 109 VAL A N 1
ATOM 828 C CA . VAL A 1 109 ? 11.759 3.494 -26.790 1.00 64.75 109 VAL A CA 1
ATOM 829 C C . VAL A 1 109 ? 13.085 4.245 -26.597 1.00 64.75 109 VAL A C 1
ATOM 831 O O . VAL A 1 109 ? 13.380 5.191 -27.323 1.00 64.75 109 VAL A O 1
ATOM 834 N N . THR A 1 110 ? 13.902 3.891 -25.596 1.00 75.81 110 THR A N 1
ATOM 835 C CA . THR A 1 110 ? 15.120 4.648 -25.243 1.00 75.81 110 THR A CA 1
ATOM 836 C C . THR A 1 110 ? 16.228 3.746 -24.679 1.00 75.81 110 THR A C 1
ATOM 838 O O . THR A 1 110 ? 15.946 2.746 -24.036 1.00 75.81 110 THR A O 1
ATOM 841 N N . GLU A 1 111 ? 17.497 4.133 -24.845 1.00 77.75 111 GLU A N 1
ATOM 842 C CA . GLU A 1 111 ? 18.695 3.477 -24.264 1.00 77.75 111 GLU A CA 1
ATOM 843 C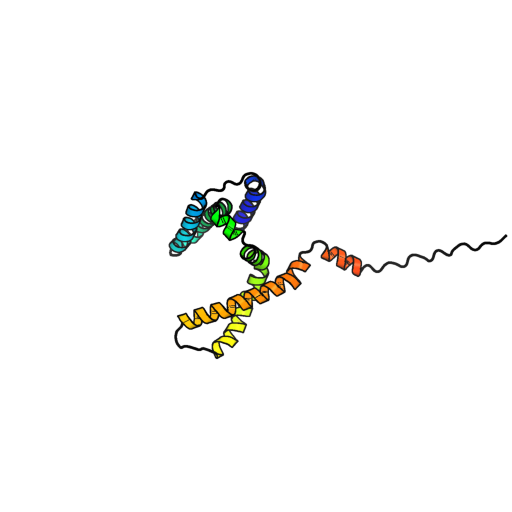 C . GLU A 1 111 ? 18.905 3.778 -22.759 1.00 77.75 111 GLU A C 1
ATOM 845 O O . GLU A 1 111 ? 19.809 3.260 -22.107 1.00 77.75 111 GLU A O 1
ATOM 850 N N . LYS A 1 112 ? 18.097 4.670 -22.174 1.00 83.25 112 LYS A N 1
ATOM 851 C CA . LYS A 1 112 ? 18.262 5.149 -20.795 1.00 83.25 112 LYS A CA 1
ATOM 852 C C . LYS A 1 112 ? 17.361 4.364 -19.839 1.00 83.25 112 LYS A C 1
ATOM 854 O O . LYS A 1 112 ? 16.151 4.294 -20.037 1.00 83.25 112 LYS A O 1
ATOM 859 N N . PHE A 1 113 ? 17.940 3.862 -18.746 1.00 83.44 113 PHE A N 1
ATOM 860 C CA . PHE A 1 113 ? 17.241 3.046 -17.744 1.00 83.44 113 PHE A CA 1
ATOM 861 C C . PHE A 1 113 ? 16.080 3.776 -17.054 1.00 83.44 113 PHE A C 1
ATOM 863 O O . PHE A 1 113 ? 14.968 3.262 -17.007 1.00 83.44 113 PHE A O 1
ATOM 870 N N . LEU A 1 114 ? 16.321 4.985 -16.538 1.00 88.50 114 LEU A N 1
ATOM 871 C CA . LEU A 1 114 ? 15.337 5.716 -15.735 1.00 88.50 114 LEU A CA 1
ATOM 872 C C . LEU A 1 114 ? 14.023 6.026 -16.486 1.00 88.50 114 LEU A C 1
ATOM 874 O O . LEU A 1 114 ? 12.962 5.719 -15.942 1.00 88.50 114 LEU A O 1
ATOM 878 N N . PRO A 1 115 ? 14.037 6.580 -17.719 1.00 86.06 115 PRO A N 1
ATOM 879 C CA . PRO A 1 115 ? 12.797 6.830 -18.451 1.00 86.06 115 PRO A CA 1
ATOM 880 C C . PRO A 1 115 ? 12.072 5.535 -18.830 1.00 86.06 115 PRO A C 1
ATOM 882 O O . PRO A 1 115 ? 10.851 5.484 -18.702 1.00 86.06 115 PRO A O 1
ATOM 885 N N . ASN A 1 116 ? 12.796 4.474 -19.207 1.00 85.44 116 ASN A N 1
ATOM 886 C CA . ASN A 1 116 ? 12.179 3.172 -19.467 1.00 85.44 116 ASN A CA 1
ATOM 887 C C . ASN A 1 116 ? 11.515 2.604 -18.208 1.00 85.44 116 ASN A C 1
ATOM 889 O O . ASN A 1 116 ? 10.385 2.135 -18.281 1.00 85.44 116 ASN A O 1
ATOM 893 N N . PHE A 1 117 ? 12.171 2.695 -17.049 1.00 86.62 117 PHE A N 1
ATOM 894 C CA . PHE A 1 117 ? 11.626 2.214 -15.781 1.00 86.62 117 PHE A CA 1
ATOM 895 C C . PHE A 1 117 ? 10.358 2.968 -15.368 1.00 86.62 117 PHE A C 1
ATOM 897 O O . PHE A 1 117 ? 9.376 2.346 -14.962 1.00 86.62 117 PHE A O 1
ATOM 904 N N . VAL A 1 118 ? 10.353 4.300 -15.486 1.00 90.06 118 VAL A N 1
ATOM 905 C CA . VAL A 1 118 ? 9.177 5.121 -15.159 1.00 90.06 118 VAL A CA 1
ATOM 906 C C . VAL A 1 118 ? 8.027 4.812 -16.112 1.00 90.06 118 VAL A C 1
ATOM 908 O O . VAL A 1 118 ? 6.912 4.579 -15.653 1.00 90.06 118 VAL A O 1
ATOM 911 N N . LEU A 1 119 ? 8.296 4.745 -17.419 1.00 88.19 119 LEU A N 1
ATOM 912 C CA . LEU A 1 119 ? 7.293 4.400 -18.426 1.00 88.19 119 LEU A CA 1
ATOM 913 C C . LEU A 1 119 ? 6.705 3.007 -18.173 1.00 88.19 119 LEU A C 1
ATOM 915 O O . LEU A 1 119 ? 5.488 2.834 -18.157 1.00 88.19 119 LEU A O 1
ATOM 919 N N . GLN A 1 120 ? 7.565 2.024 -17.918 1.00 87.94 120 GLN A N 1
ATOM 920 C CA . GLN A 1 120 ? 7.162 0.650 -17.657 1.00 87.94 120 GLN A CA 1
ATOM 921 C C . GLN A 1 120 ? 6.374 0.530 -16.348 1.00 87.94 120 GLN A C 1
ATOM 923 O O . GLN A 1 120 ? 5.350 -0.146 -16.316 1.00 87.94 120 GLN A O 1
ATOM 928 N N . SER A 1 121 ? 6.777 1.236 -15.291 1.00 88.69 121 SER A N 1
ATOM 929 C CA . SER A 1 121 ? 6.032 1.281 -14.027 1.00 88.69 121 SER A CA 1
ATOM 930 C C . SER A 1 121 ? 4.659 1.926 -14.206 1.00 88.69 121 SER A C 1
ATOM 932 O O . SER A 1 121 ? 3.664 1.403 -13.701 1.00 88.69 121 SER A O 1
ATOM 934 N N . LEU A 1 122 ? 4.587 3.028 -14.957 1.00 91.31 122 LEU A N 1
ATOM 935 C CA . LEU A 1 122 ? 3.344 3.745 -15.233 1.00 91.31 122 LEU A CA 1
ATOM 936 C C . LEU A 1 122 ? 2.381 2.928 -16.103 1.00 91.31 122 LEU A C 1
ATOM 938 O O . LEU A 1 122 ? 1.174 3.090 -15.975 1.00 91.31 122 LEU A O 1
ATOM 942 N N . LEU A 1 123 ? 2.899 2.039 -16.952 1.00 90.12 123 LEU A N 1
ATOM 943 C CA . LEU A 1 123 ? 2.098 1.172 -17.814 1.00 90.12 123 LEU A CA 1
ATOM 944 C C . LEU A 1 123 ? 1.664 -0.114 -17.098 1.00 90.12 123 LEU A C 1
ATOM 946 O O . LEU A 1 123 ? 0.492 -0.477 -17.137 1.00 90.12 123 LEU A O 1
ATOM 950 N N . ILE A 1 124 ? 2.581 -0.796 -16.409 1.00 90.56 124 ILE A N 1
ATOM 951 C CA . ILE A 1 124 ? 2.304 -2.091 -15.773 1.00 90.56 124 ILE A CA 1
ATOM 952 C C . ILE A 1 124 ? 1.402 -1.930 -14.546 1.00 90.56 124 ILE A C 1
ATOM 954 O O . ILE A 1 124 ? 0.440 -2.681 -14.398 1.00 90.56 124 ILE A O 1
ATOM 958 N N . THR A 1 125 ? 1.667 -0.948 -13.679 1.00 90.56 125 THR A N 1
ATOM 959 C CA . THR A 1 125 ? 0.923 -0.762 -12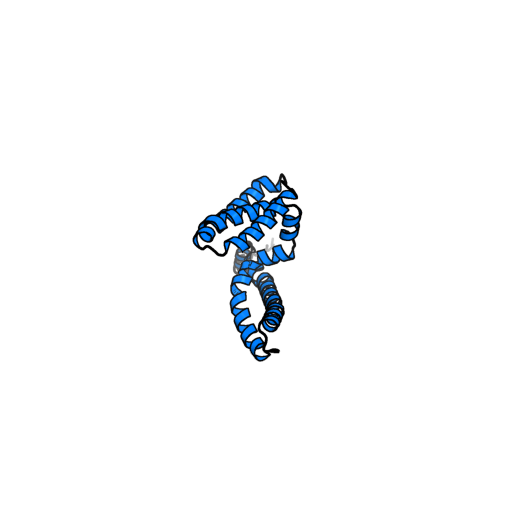.417 1.00 90.56 125 THR A CA 1
ATOM 960 C C . THR A 1 125 ? -0.598 -0.652 -12.608 1.00 90.56 125 THR A C 1
ATOM 962 O O . THR A 1 125 ? -1.321 -1.405 -11.951 1.00 90.56 125 THR A O 1
ATOM 965 N N . PRO A 1 126 ? -1.133 0.222 -13.488 1.00 91.94 126 PRO A N 1
ATOM 966 C CA . PRO A 1 126 ? -2.578 0.320 -13.679 1.00 91.94 126 PRO A CA 1
ATOM 967 C C . PRO A 1 126 ? -3.176 -0.937 -14.318 1.00 91.94 126 PRO A C 1
ATOM 969 O O . PRO A 1 126 ? -4.297 -1.299 -13.972 1.00 91.94 126 PRO A O 1
ATOM 972 N N . ILE A 1 127 ? -2.445 -1.635 -15.196 1.00 92.25 127 ILE A N 1
ATOM 973 C CA . ILE A 1 127 ? -2.918 -2.891 -15.801 1.00 92.25 127 ILE A CA 1
ATOM 974 C C . ILE A 1 127 ? -3.040 -3.976 -14.729 1.00 92.25 127 ILE A C 1
ATOM 976 O O . ILE A 1 127 ? -4.075 -4.636 -14.636 1.00 92.25 127 ILE A O 1
ATOM 980 N N . VAL A 1 128 ? -2.016 -4.125 -13.883 1.00 91.75 128 VAL A N 1
ATOM 981 C CA . VAL A 1 128 ? -2.017 -5.087 -12.774 1.00 91.75 128 VAL A CA 1
ATOM 982 C C . VAL A 1 128 ? -3.152 -4.782 -11.801 1.00 91.75 128 VAL A C 1
ATOM 984 O O . VAL A 1 128 ? -3.934 -5.676 -11.482 1.00 91.75 128 VAL A O 1
ATOM 987 N N . LEU A 1 129 ? -3.294 -3.526 -11.364 1.00 91.69 129 LEU A N 1
ATOM 988 C CA . LEU A 1 129 ? -4.372 -3.12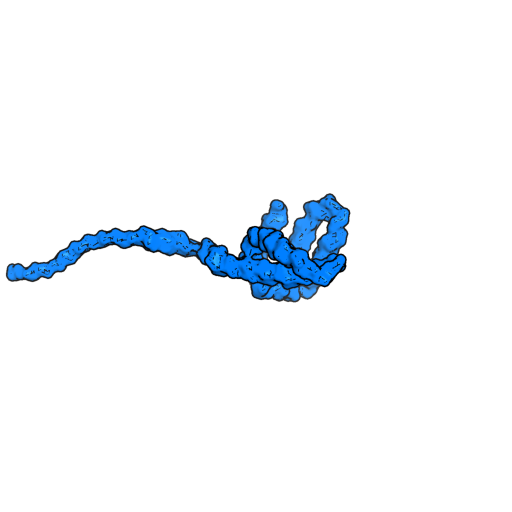8 -10.455 1.00 91.69 129 LEU A CA 1
ATOM 989 C C . LEU A 1 129 ? -5.756 -3.313 -11.082 1.00 91.69 129 LEU A C 1
ATOM 991 O O . LEU A 1 129 ? -6.665 -3.790 -10.405 1.00 91.69 129 LEU A O 1
ATOM 995 N N . GLY A 1 130 ? -5.918 -2.987 -12.365 1.00 93.19 130 GLY A N 1
ATOM 996 C CA . GLY A 1 130 ? -7.158 -3.207 -13.103 1.00 93.19 130 GLY A CA 1
ATOM 997 C C . GLY A 1 130 ? -7.534 -4.687 -13.154 1.00 93.19 130 GLY A C 1
ATOM 998 O O . GLY A 1 130 ? -8.645 -5.051 -12.769 1.00 93.19 130 GLY A O 1
ATOM 999 N N . PHE A 1 131 ? -6.592 -5.553 -13.537 1.00 93.38 131 PHE A N 1
ATOM 1000 C CA . PHE A 1 131 ? -6.808 -7.000 -13.575 1.00 93.38 131 PHE A CA 1
ATOM 1001 C C . PHE A 1 131 ? -7.147 -7.567 -12.191 1.00 93.38 131 PHE A C 1
ATOM 1003 O O . PHE A 1 131 ? -8.130 -8.293 -12.043 1.00 93.38 131 PHE A O 1
ATOM 1010 N N . CYS A 1 132 ? -6.387 -7.186 -11.159 1.00 92.25 132 CYS A N 1
ATOM 1011 C CA . CYS A 1 132 ? -6.632 -7.629 -9.785 1.00 92.25 132 CYS A CA 1
ATOM 1012 C C . CYS A 1 132 ? -7.996 -7.157 -9.271 1.00 92.25 132 CYS A C 1
ATOM 1014 O O . CYS A 1 132 ? -8.669 -7.902 -8.566 1.00 92.25 132 CYS A O 1
ATOM 1016 N N . THR A 1 133 ? -8.437 -5.956 -9.659 1.00 91.69 133 THR A N 1
ATOM 1017 C CA . THR A 1 133 ? -9.759 -5.425 -9.297 1.00 91.69 133 THR A CA 1
ATOM 1018 C C . THR A 1 133 ? -10.880 -6.245 -9.920 1.00 91.69 133 THR A C 1
ATOM 1020 O O . THR A 1 133 ? -11.829 -6.617 -9.230 1.00 91.69 133 THR A O 1
ATOM 1023 N N . VAL A 1 134 ? -10.766 -6.572 -11.209 1.00 92.44 134 VAL A N 1
ATOM 1024 C CA . VAL A 1 134 ? -11.739 -7.429 -11.898 1.00 92.44 134 VAL A CA 1
ATOM 1025 C C . VAL A 1 134 ? -11.776 -8.809 -11.240 1.00 92.44 134 VAL A C 1
ATOM 1027 O O . VAL A 1 134 ? -12.847 -9.279 -10.861 1.00 92.44 134 VAL A O 1
ATOM 1030 N N . TYR A 1 135 ? -10.618 -9.435 -11.028 1.00 91.62 135 TYR A N 1
ATOM 1031 C CA . TYR A 1 135 ? -10.547 -10.751 -10.398 1.00 91.62 135 TYR A CA 1
ATOM 1032 C C . TYR A 1 135 ? -11.135 -10.749 -8.978 1.00 91.62 135 TYR A C 1
ATOM 1034 O O . TYR A 1 135 ? -11.966 -11.598 -8.650 1.00 91.62 135 TYR A O 1
ATOM 1042 N N . TYR A 1 136 ? -10.782 -9.761 -8.154 1.00 90.06 136 TYR A N 1
ATOM 1043 C CA . TYR A 1 136 ? -11.319 -9.623 -6.804 1.00 90.06 136 TYR A CA 1
ATOM 1044 C C . TYR A 1 136 ? -12.846 -9.515 -6.806 1.00 90.06 136 TYR A C 1
ATOM 1046 O O . TYR A 1 136 ? -13.519 -10.207 -6.046 1.00 90.06 136 TYR A O 1
ATOM 1054 N N . LEU A 1 137 ? -13.418 -8.674 -7.672 1.00 88.06 137 LEU A N 1
ATOM 1055 C CA . LEU A 1 137 ? -14.862 -8.445 -7.700 1.00 88.06 137 LEU A CA 1
ATOM 1056 C C . LEU A 1 137 ? -15.655 -9.656 -8.204 1.00 88.06 137 LEU A C 1
ATOM 1058 O O . LEU A 1 137 ? -16.735 -9.916 -7.676 1.00 88.06 137 LEU A O 1
ATOM 1062 N N . TYR A 1 138 ? -15.141 -10.380 -9.201 1.00 88.31 138 TYR A N 1
ATOM 1063 C CA . TYR A 1 138 ? -15.865 -11.485 -9.840 1.00 88.31 138 TYR A CA 1
ATOM 1064 C C . TYR A 1 138 ? -15.570 -12.864 -9.251 1.00 88.31 138 TYR A C 1
ATOM 1066 O O . TYR A 1 138 ? -16.398 -13.760 -9.395 1.00 88.31 138 TYR A O 1
ATOM 1074 N N . VAL A 1 139 ? -14.422 -13.052 -8.600 1.00 88.06 139 VAL A N 1
ATOM 1075 C CA . VAL A 1 139 ? -13.991 -14.362 -8.095 1.00 88.06 139 VAL A CA 1
ATOM 1076 C C . VAL A 1 139 ? -13.873 -14.341 -6.580 1.00 88.06 139 VAL A C 1
ATOM 1078 O O . VAL A 1 139 ? -14.555 -15.104 -5.901 1.00 88.06 139 VAL A O 1
ATOM 1081 N N . GLU A 1 140 ? -13.048 -13.453 -6.029 1.00 86.56 140 GLU A N 1
ATOM 1082 C CA . GLU A 1 140 ? -12.718 -13.478 -4.599 1.00 86.56 140 GLU A CA 1
ATOM 1083 C C . GLU A 1 140 ? -13.901 -13.039 -3.721 1.00 86.56 140 GLU A C 1
ATOM 1085 O O . GLU A 1 140 ? -14.312 -13.748 -2.800 1.00 86.56 140 GLU A O 1
ATOM 1090 N N . LYS A 1 141 ? -14.512 -11.898 -4.050 1.00 84.50 141 LYS A N 1
ATOM 1091 C CA . LYS A 1 141 ? -15.632 -11.313 -3.311 1.00 84.50 141 LYS A CA 1
ATOM 1092 C C . LYS A 1 141 ? -16.873 -12.218 -3.251 1.00 84.50 141 LYS A C 1
ATOM 1094 O O . LYS A 1 141 ? -17.411 -12.363 -2.152 1.00 84.50 141 LYS A O 1
ATOM 1099 N N . PRO A 1 142 ? -17.354 -12.846 -4.345 1.00 81.19 142 PRO A N 1
ATOM 1100 C CA . PRO A 1 142 ? -18.468 -13.788 -4.247 1.00 81.19 142 PRO A CA 1
ATOM 1101 C C . PRO A 1 142 ? -18.086 -15.067 -3.496 1.00 81.19 142 PRO A C 1
ATOM 1103 O O . PRO A 1 142 ? -18.917 -15.591 -2.760 1.00 81.19 142 PRO A O 1
ATOM 1106 N N . CYS A 1 143 ? -16.840 -15.542 -3.603 1.00 79.00 143 CYS A N 1
ATOM 1107 C CA . CYS A 1 143 ? -16.369 -16.700 -2.837 1.00 79.00 143 CYS A CA 1
ATOM 1108 C C . CYS A 1 143 ? -16.305 -16.445 -1.319 1.00 79.00 143 CYS A C 1
ATOM 1110 O O . CYS A 1 143 ? -16.449 -17.384 -0.540 1.00 79.00 143 CYS A O 1
ATOM 1112 N N . MET A 1 144 ? -16.140 -15.191 -0.883 1.00 75.62 144 MET A N 1
ATOM 1113 C CA . MET A 1 144 ? -16.174 -14.802 0.535 1.00 75.62 144 MET A CA 1
ATOM 1114 C C . MET A 1 144 ? -17.586 -14.713 1.137 1.00 75.62 144 MET A C 1
ATOM 1116 O O . MET A 1 144 ? -17.726 -14.587 2.358 1.00 75.62 144 MET A O 1
ATOM 1120 N N . ALA A 1 145 ? -18.642 -14.760 0.321 1.00 74.25 145 ALA A N 1
ATOM 1121 C CA . ALA A 1 145 ? -20.011 -14.697 0.814 1.00 74.25 145 ALA A CA 1
ATOM 1122 C C . ALA A 1 145 ? -20.341 -15.966 1.630 1.00 74.25 145 ALA A C 1
ATOM 1124 O O . ALA A 1 145 ? -20.357 -17.080 1.105 1.00 74.25 145 ALA A O 1
ATOM 1125 N N . ARG A 1 146 ? -20.596 -15.809 2.939 1.00 64.50 146 ARG A N 1
ATOM 1126 C CA . ARG A 1 146 ? -20.852 -16.922 3.883 1.00 64.50 146 ARG A CA 1
ATOM 1127 C C . ARG A 1 146 ? -22.049 -17.803 3.495 1.00 64.50 146 ARG A C 1
ATOM 1129 O O . ARG A 1 146 ? -22.114 -18.956 3.911 1.00 64.50 146 ARG A O 1
ATOM 1136 N N . ASP A 1 147 ? -22.983 -17.277 2.710 1.00 71.12 147 ASP A N 1
ATOM 1137 C CA . ASP A 1 147 ? -24.183 -17.951 2.207 1.00 71.12 147 ASP A CA 1
ATOM 1138 C C . ASP A 1 147 ? -23.941 -18.771 0.928 1.00 71.12 147 ASP A C 1
ATOM 1140 O O . ASP A 1 147 ? -24.788 -19.586 0.559 1.00 71.12 147 ASP A O 1
ATOM 1144 N N . LEU A 1 148 ? -22.789 -18.621 0.263 1.00 67.06 148 LEU A N 1
ATOM 1145 C CA . LEU A 1 148 ? -22.457 -19.347 -0.966 1.00 67.06 148 LEU A CA 1
ATOM 1146 C C . LEU A 1 148 ? -22.566 -20.883 -0.830 1.00 67.06 148 LEU A C 1
ATOM 1148 O O . LEU A 1 148 ? -23.257 -21.487 -1.658 1.00 67.06 148 LEU A O 1
ATOM 1152 N N . PRO A 1 149 ? -21.982 -21.548 0.195 1.00 65.31 149 PRO A N 1
ATOM 1153 C CA . PRO A 1 149 ? -22.120 -22.998 0.344 1.00 65.31 149 PRO A CA 1
ATOM 1154 C C . PRO A 1 149 ? -23.574 -23.422 0.580 1.00 65.31 149 PRO A C 1
ATOM 1156 O O . PRO A 1 149 ? -24.019 -24.418 0.011 1.00 65.31 149 PRO A O 1
ATOM 1159 N N . GLN A 1 150 ? -24.350 -22.649 1.347 1.00 69.19 150 GLN A N 1
ATOM 1160 C CA . GLN A 1 150 ? -25.763 -22.944 1.609 1.00 69.19 150 GLN A CA 1
ATOM 1161 C C . GLN A 1 150 ? -26.623 -22.786 0.347 1.00 69.19 150 GLN A C 1
ATOM 1163 O O . GLN A 1 150 ? -27.496 -23.614 0.088 1.00 69.19 150 GLN A O 1
ATOM 1168 N N . ARG A 1 151 ? -26.349 -21.771 -0.481 1.00 65.25 151 ARG A N 1
ATOM 1169 C CA . ARG A 1 151 ? -27.057 -21.528 -1.748 1.00 65.25 151 ARG A CA 1
ATOM 1170 C C . ARG A 1 151 ? -26.709 -22.555 -2.821 1.00 65.25 151 ARG A C 1
ATOM 1172 O O . ARG A 1 151 ? -27.593 -22.957 -3.573 1.00 65.25 151 ARG A O 1
ATOM 1179 N N . LEU A 1 152 ? -25.460 -23.020 -2.872 1.00 71.50 152 LEU A N 1
ATOM 1180 C CA . LEU A 1 152 ? -25.053 -24.116 -3.754 1.00 71.50 152 LEU A CA 1
ATOM 1181 C C . LEU A 1 152 ? -25.705 -25.435 -3.323 1.00 71.50 152 LEU A C 1
ATOM 1183 O O . LEU A 1 152 ? -26.332 -26.097 -4.147 1.00 71.50 152 LEU A O 1
ATOM 1187 N N . LEU A 1 153 ? -25.659 -25.773 -2.030 1.00 72.31 153 LEU A N 1
ATOM 1188 C CA . LEU A 1 153 ? -26.316 -26.967 -1.488 1.00 72.31 153 LEU A CA 1
ATOM 1189 C C . LEU A 1 153 ? -27.834 -26.950 -1.717 1.00 72.31 153 LEU A C 1
ATOM 1191 O O . LEU A 1 153 ? -28.396 -27.968 -2.111 1.00 72.31 153 LEU A O 1
ATOM 1195 N N . ALA A 1 154 ? -28.499 -25.804 -1.549 1.00 72.50 154 ALA A N 1
ATOM 1196 C CA . ALA A 1 154 ? -29.926 -25.656 -1.844 1.00 72.50 154 ALA A CA 1
ATOM 1197 C C . ALA A 1 154 ? -30.250 -25.832 -3.338 1.00 72.50 154 ALA A C 1
ATOM 1199 O O . ALA A 1 154 ? -31.300 -26.366 -3.677 1.00 72.50 154 ALA A O 1
ATOM 1200 N N . LYS A 1 155 ? -29.340 -25.436 -4.238 1.00 71.31 155 LYS A N 1
ATOM 1201 C CA . LYS A 1 155 ? -29.500 -25.601 -5.691 1.00 71.31 155 LYS A CA 1
ATOM 1202 C C . LYS A 1 155 ? -29.293 -27.052 -6.149 1.00 71.31 155 LYS A C 1
ATOM 1204 O O . LYS A 1 155 ? -29.898 -27.466 -7.134 1.00 71.31 155 LYS A O 1
ATOM 1209 N N . PHE A 1 156 ? -28.476 -27.828 -5.431 1.00 70.94 156 PHE A N 1
ATOM 1210 C CA . PHE A 1 156 ? -28.275 -29.264 -5.680 1.00 70.94 156 PHE A CA 1
ATOM 1211 C C . PHE A 1 156 ? -29.283 -30.165 -4.956 1.00 70.94 156 PHE A C 1
ATOM 1213 O O . PHE A 1 156 ? -29.530 -31.292 -5.389 1.00 70.94 156 PHE A O 1
ATOM 1220 N N . ARG A 1 157 ? -29.911 -29.676 -3.884 1.00 62.78 157 ARG A N 1
ATOM 1221 C CA . ARG A 1 157 ? -30.998 -30.365 -3.188 1.00 62.78 157 ARG A CA 1
ATOM 1222 C C . ARG A 1 157 ? -32.284 -30.224 -4.010 1.00 62.78 157 ARG A C 1
ATOM 1224 O O . ARG A 1 157 ? -33.119 -29.369 -3.735 1.00 62.78 157 ARG A O 1
ATOM 1231 N N . LYS A 1 158 ? -32.430 -31.064 -5.047 1.00 56.62 158 LYS A N 1
ATOM 1232 C CA . LYS A 1 158 ? -33.704 -31.265 -5.761 1.00 56.62 158 LYS A CA 1
ATOM 1233 C C . LYS A 1 158 ? -34.836 -31.410 -4.730 1.00 56.62 158 LYS A C 1
ATOM 1235 O O . LYS A 1 158 ? -34.649 -32.151 -3.759 1.00 56.62 158 LYS A O 1
ATOM 1240 N N . PRO A 1 159 ? -35.999 -30.764 -4.919 1.00 52.59 159 PRO A N 1
ATOM 1241 C CA . PRO A 1 159 ? -37.159 -31.075 -4.106 1.00 52.59 159 PRO A CA 1
ATOM 1242 C C . PRO A 1 159 ? -37.498 -32.545 -4.358 1.00 52.59 159 PRO A C 1
ATOM 1244 O O . PRO A 1 159 ? -37.806 -32.937 -5.484 1.00 52.59 159 PRO A O 1
ATOM 1247 N N . SER A 1 160 ? -37.371 -33.369 -3.317 1.00 54.59 160 SER A N 1
ATOM 1248 C CA . SER A 1 160 ? -38.018 -34.674 -3.287 1.00 54.59 160 SER A CA 1
ATOM 1249 C C . SER A 1 160 ? -39.487 -34.420 -3.582 1.00 54.59 160 SER A C 1
ATOM 1251 O O . SER A 1 160 ? -40.137 -33.669 -2.858 1.00 54.59 160 SER A O 1
ATOM 1253 N N . THR A 1 161 ? -39.967 -35.005 -4.671 1.00 55.50 161 THR A N 1
ATOM 1254 C CA . THR A 1 161 ? -41.379 -35.191 -4.991 1.00 55.50 161 THR A CA 1
ATOM 1255 C C . THR A 1 161 ? -42.172 -35.436 -3.708 1.00 55.50 161 THR A C 1
ATOM 1257 O O . THR A 1 161 ? -42.000 -36.477 -3.072 1.00 55.50 161 THR A O 1
ATOM 1260 N N . SER A 1 162 ? -42.993 -34.466 -3.301 1.00 47.44 162 SER A N 1
ATOM 1261 C CA . SER A 1 162 ? -44.034 -34.715 -2.304 1.00 47.44 162 SER A CA 1
ATOM 1262 C C . SER A 1 162 ? -45.098 -35.609 -2.942 1.00 47.44 162 SER A C 1
ATOM 1264 O O . SER A 1 162 ? -45.410 -35.420 -4.122 1.00 47.44 162 SER A O 1
ATOM 1266 N N . PRO A 1 163 ? -45.637 -36.589 -2.200 1.00 47.25 163 PRO A N 1
ATOM 1267 C CA . PRO A 1 163 ? -46.625 -37.518 -2.715 1.00 47.25 163 PRO A CA 1
ATOM 1268 C C . PRO A 1 163 ? -47.904 -36.768 -3.089 1.00 47.25 163 PRO A C 1
ATOM 1270 O O . PRO A 1 163 ? -48.366 -35.888 -2.363 1.00 47.25 163 PRO A O 1
ATOM 1273 N N . VAL A 1 164 ? -48.453 -37.135 -4.245 1.00 52.25 164 VAL A N 1
ATOM 1274 C CA . VAL A 1 164 ? -49.765 -36.721 -4.742 1.00 52.25 164 VAL A CA 1
ATOM 1275 C C . VAL A 1 164 ? -50.808 -36.992 -3.655 1.00 52.25 164 VAL A C 1
ATOM 1277 O O . VAL A 1 164 ? -51.122 -38.144 -3.362 1.00 52.25 164 VAL A O 1
ATOM 1280 N N . ALA A 1 165 ? -51.332 -35.927 -3.049 1.00 51.94 165 ALA A N 1
ATOM 1281 C CA . ALA A 1 165 ? -52.572 -35.985 -2.294 1.00 51.94 165 ALA A CA 1
ATOM 1282 C C . ALA A 1 165 ? -53.708 -36.096 -3.316 1.00 51.94 165 ALA A C 1
ATOM 1284 O O . ALA A 1 165 ? -53.990 -35.145 -4.042 1.00 51.94 165 ALA A O 1
ATOM 1285 N N . ILE A 1 166 ? -54.307 -37.282 -3.416 1.00 55.72 166 ILE A N 1
ATOM 1286 C CA . ILE A 1 166 ? -55.540 -37.476 -4.175 1.00 55.72 166 ILE A CA 1
ATOM 1287 C C . ILE A 1 166 ? -56.657 -36.787 -3.389 1.00 55.72 166 ILE A C 1
ATOM 1289 O O . ILE A 1 166 ? -57.004 -37.202 -2.283 1.00 55.72 166 ILE A O 1
ATOM 1293 N N . GLU A 1 167 ? -57.168 -35.705 -3.972 1.00 52.75 167 GLU A N 1
ATOM 1294 C CA . GLU A 1 167 ? -58.395 -35.024 -3.582 1.00 52.75 167 GLU A CA 1
ATOM 1295 C C . GLU A 1 167 ? -59.580 -35.999 -3.519 1.00 52.75 167 GLU A C 1
ATOM 1297 O O . GLU A 1 167 ? -59.852 -36.760 -4.446 1.00 52.75 167 GLU A O 1
ATOM 1302 N N . THR A 1 168 ? -60.292 -35.925 -2.395 1.00 58.75 168 THR A N 1
ATOM 1303 C CA . THR A 1 168 ? -61.752 -35.775 -2.318 1.00 58.75 168 THR A CA 1
ATOM 1304 C C . THR A 1 168 ? -62.547 -36.121 -3.583 1.00 58.75 168 THR A C 1
ATOM 1306 O O . THR A 1 168 ? -62.756 -35.288 -4.460 1.00 58.75 168 THR A O 1
ATOM 1309 N N . GLY A 1 169 ? -63.101 -37.333 -3.602 1.00 43.38 169 GLY A N 1
ATOM 1310 C CA . GLY A 1 169 ? -64.217 -37.718 -4.460 1.00 43.38 169 GLY A CA 1
ATOM 1311 C C . GLY A 1 169 ? -65.488 -37.865 -3.630 1.00 43.38 169 GLY A C 1
ATOM 1312 O O . GLY A 1 169 ? -65.644 -38.832 -2.892 1.00 43.38 169 GLY A O 1
ATOM 1313 N N . ALA A 1 170 ? -66.386 -36.890 -3.753 1.00 53.28 170 ALA A N 1
ATOM 1314 C CA . ALA A 1 170 ? -67.769 -36.975 -3.310 1.00 53.28 170 ALA A CA 1
ATOM 1315 C C . ALA A 1 170 ? -68.470 -38.225 -3.874 1.00 53.28 170 ALA A C 1
ATOM 1317 O O . ALA A 1 170 ? -68.289 -38.527 -5.054 1.0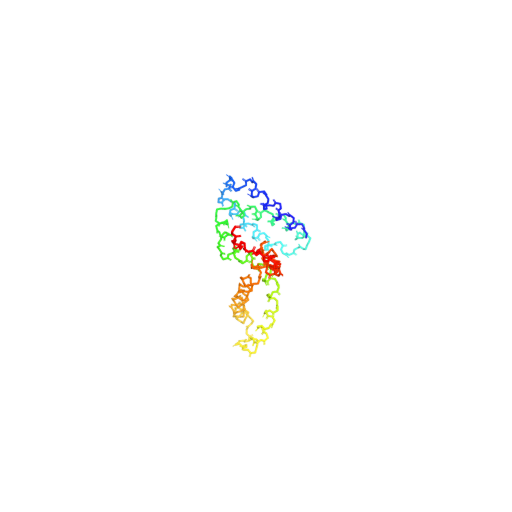0 53.28 170 ALA A O 1
ATOM 1318 N N . LYS A 1 171 ? -69.327 -38.875 -3.071 1.00 46.28 171 LYS A N 1
ATOM 1319 C CA . LYS A 1 171 ? -70.662 -39.358 -3.477 1.00 46.28 171 LYS A CA 1
ATOM 1320 C C . LYS A 1 171 ? -71.396 -40.075 -2.331 1.00 46.28 171 LYS A C 1
ATOM 1322 O O . LYS A 1 171 ? -70.909 -41.089 -1.850 1.00 46.28 171 LYS A O 1
ATOM 1327 N N . GLN A 1 172 ? -72.592 -39.533 -2.071 1.00 44.44 172 GLN A N 1
ATOM 1328 C CA . GLN A 1 172 ? -73.856 -40.154 -1.630 1.00 44.44 172 GLN A CA 1
ATOM 1329 C C . GLN A 1 172 ? -73.955 -40.732 -0.219 1.00 44.44 172 GLN A C 1
ATOM 1331 O O . GLN A 1 172 ? -73.302 -41.750 0.076 1.00 44.44 172 GLN A O 1
#

Secondary structure (DSSP, 8-state):
-HHHHHHHHHHHHIIIIITTS----HHHHHHHHHHHHHHHHGGG-HHHHHHHHHHHHHHHHHHHHH-HHHHHHHT-HHHHHHHHTHHHHHHHHHHHHHHHHHHHGGG---S-HHHHHHHHHHHHHHHHHHHHHHHIIIIIHHHT-TTHHHHHHHHHS---------------

pLDDT: mean 80.68, std 11.9, range [43.38, 93.69]

Sequence (172 aa):
MPCFLLGMLLADIYVARWKSQPIASRLNDGVALLCVVAMFGMRESVAVDRLLMPWVLCLLMVSVLCGDLSKRVASLPALCAIGGMCYSIYLFHYELIVVISAVTLRFAVTEKFLPNFVLQSLLITPIVLGFCTVYYLYVEKPCMARDLPQRLLAKFRKPSTSPVAIETGAKQ

Radius of gyration: 26.57 Å; chains: 1; bounding box: 96×56×50 Å

Foldseek 3Di:
DLLVVLVVVVVVCCVPPCVVPQLEDQVLVVLLVVLVVVVVVQVPDPVCCVPPVSVSVSSNVVSLSNYPVSVVVCPPVVNVLCVLLVVLLVVCLVVQLVVVCVVVVVVPPDPDDVVSVVVSCVVSVVVSVVVSSVCCVPPVVVVPPPCVVVVVVVVVPDPDDDDDDDDDDDDD